Protein AF-A0A832D4L0-F1 (afdb_monomer_lite)

Sequence (97 aa):
MNVGTWVVQWSTAPRGGHQNSFTWVDPLPMYHGNVSTFGFLDGHAEHHRWVNSTLISYGKAVALGGGGVGSPPAGMPTSGPDYEYIYNGYRSLSWKP

Structure (mmCIF, N/CA/C/O backbone):
data_AF-A0A832D4L0-F1
#
_entry.id   AF-A0A832D4L0-F1
#
loop_
_atom_site.group_PDB
_atom_site.id
_atom_site.type_symbol
_atom_site.label_atom_id
_atom_site.label_alt_id
_atom_site.label_comp_id
_atom_site.label_asym_id
_atom_site.label_entity_id
_atom_site.label_seq_id
_atom_site.pdbx_PDB_ins_code
_atom_site.Cartn_x
_atom_site.Cartn_y
_atom_site.Cartn_z
_atom_site.occupancy
_atom_site.B_iso_or_equiv
_atom_site.auth_seq_id
_atom_site.auth_comp_id
_atom_site.auth_asym_id
_atom_site.auth_atom_id
_atom_site.pdbx_PDB_model_num
ATOM 1 N N . MET A 1 1 ? 15.151 -3.313 -2.150 1.00 39.81 1 MET A N 1
ATOM 2 C CA . MET A 1 1 ? 14.826 -4.225 -1.029 1.00 39.81 1 MET A CA 1
ATOM 3 C C . MET A 1 1 ? 14.022 -3.447 -0.001 1.00 39.81 1 MET A C 1
ATOM 5 O O . MET A 1 1 ? 14.347 -2.285 0.212 1.00 39.81 1 MET A O 1
ATOM 9 N N . ASN A 1 2 ? 12.984 -4.041 0.594 1.00 42.94 2 ASN A N 1
ATOM 10 C CA . ASN A 1 2 ? 12.327 -3.472 1.773 1.00 42.94 2 ASN A CA 1
ATOM 11 C C . ASN A 1 2 ? 13.297 -3.579 2.960 1.00 42.94 2 ASN A C 1
ATOM 13 O O . ASN A 1 2 ? 13.806 -4.657 3.250 1.00 42.94 2 ASN A O 1
ATOM 17 N N . VAL A 1 3 ? 13.595 -2.458 3.614 1.00 46.50 3 VAL A N 1
ATOM 18 C CA . VAL A 1 3 ? 14.551 -2.379 4.736 1.00 46.50 3 VAL A CA 1
ATOM 19 C C . VAL A 1 3 ? 13.776 -2.360 6.067 1.00 46.50 3 VAL A C 1
ATOM 21 O O . VAL A 1 3 ? 14.064 -1.577 6.965 1.00 46.50 3 VAL A O 1
ATOM 24 N N . GLY A 1 4 ? 12.724 -3.185 6.158 1.00 60.59 4 GLY A N 1
ATOM 25 C CA . GLY A 1 4 ? 11.749 -3.205 7.255 1.00 60.59 4 GLY A CA 1
ATOM 26 C C . GLY A 1 4 ? 10.424 -3.884 6.870 1.00 60.59 4 GLY A C 1
ATOM 27 O O . GLY A 1 4 ? 10.329 -4.529 5.820 1.00 60.59 4 GLY A O 1
ATOM 28 N N . THR A 1 5 ? 9.401 -3.741 7.718 1.00 69.44 5 THR A N 1
ATOM 29 C CA . THR A 1 5 ? 8.003 -4.11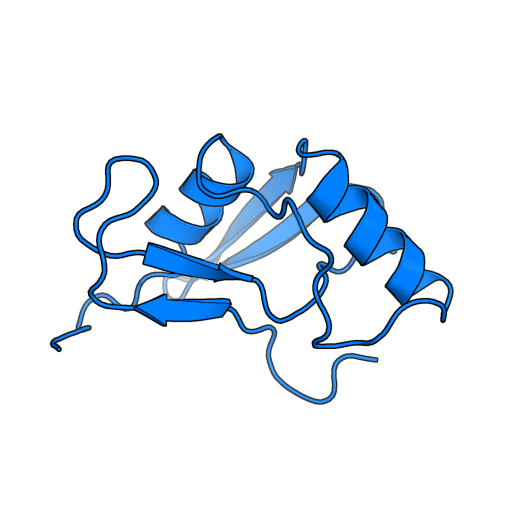2 7.407 1.00 69.44 5 THR A CA 1
ATOM 30 C C . THR A 1 5 ? 7.450 -3.208 6.299 1.00 69.44 5 THR A C 1
ATOM 32 O O . THR A 1 5 ? 7.864 -2.060 6.209 1.00 69.44 5 THR A O 1
ATOM 35 N N . TRP A 1 6 ? 6.523 -3.701 5.469 1.00 85.56 6 TRP A N 1
ATOM 36 C CA . TRP A 1 6 ? 5.785 -2.874 4.501 1.00 85.56 6 TRP A CA 1
ATOM 37 C C . TRP A 1 6 ? 4.855 -1.886 5.223 1.00 85.56 6 TRP A C 1
ATOM 39 O O . TRP A 1 6 ? 4.088 -2.297 6.098 1.00 85.56 6 TRP A O 1
ATOM 49 N N . VAL A 1 7 ? 4.922 -0.600 4.866 1.00 87.06 7 VAL A N 1
ATOM 50 C CA . VAL A 1 7 ? 4.228 0.490 5.568 1.00 87.06 7 VAL A CA 1
ATOM 51 C C . VAL A 1 7 ? 3.236 1.246 4.678 1.00 87.06 7 VAL A C 1
ATOM 53 O O . VAL A 1 7 ? 3.498 1.593 3.522 1.00 87.06 7 VAL A O 1
ATOM 56 N N . VAL A 1 8 ? 2.115 1.606 5.305 1.00 91.12 8 VAL A N 1
ATOM 57 C CA . VAL A 1 8 ? 1.258 2.739 4.939 1.00 91.12 8 VAL A CA 1
ATOM 58 C C . VAL A 1 8 ? 1.181 3.709 6.113 1.00 91.12 8 VAL A C 1
ATOM 60 O O . VAL A 1 8 ? 1.282 3.301 7.271 1.00 91.12 8 VAL A O 1
ATOM 63 N N . GLN A 1 9 ? 0.995 4.996 5.835 1.00 90.56 9 GLN A N 1
ATOM 64 C CA . GLN A 1 9 ? 0.922 6.022 6.873 1.00 90.56 9 GLN A CA 1
ATOM 65 C C . GLN A 1 9 ? -0.528 6.434 7.120 1.00 90.56 9 GLN A C 1
ATOM 67 O O . GLN A 1 9 ? -1.156 7.035 6.251 1.00 90.56 9 GLN A O 1
ATOM 72 N N . TRP A 1 10 ? -1.045 6.125 8.310 1.00 90.38 10 TRP A N 1
ATOM 73 C CA . TRP A 1 10 ? -2.413 6.447 8.724 1.00 90.38 10 TRP A CA 1
ATOM 74 C C . TRP A 1 10 ? -2.583 7.911 9.152 1.00 90.38 10 TRP A C 1
ATOM 76 O O . TRP A 1 10 ? -1.662 8.540 9.674 1.00 90.38 10 TRP A O 1
ATOM 86 N N . SER A 1 11 ? -3.788 8.440 8.951 1.00 88.38 11 SER A N 1
ATOM 87 C CA . SER A 1 11 ? -4.199 9.803 9.280 1.00 88.38 11 SER A CA 1
ATOM 88 C C . SER A 1 11 ? -5.656 9.843 9.754 1.00 88.38 11 SER A C 1
ATOM 90 O O . SER A 1 11 ? -6.500 9.090 9.269 1.00 88.38 11 SER A O 1
ATOM 92 N N . THR A 1 12 ? -5.959 10.781 10.655 1.00 88.88 12 THR A N 1
ATOM 93 C CA . THR A 1 12 ? -7.325 11.149 11.073 1.00 88.88 12 THR A CA 1
ATOM 94 C C . THR A 1 12 ? -8.090 11.940 10.014 1.00 88.88 12 THR A C 1
ATOM 96 O O . THR A 1 12 ? -9.276 12.205 10.187 1.00 88.88 12 THR A O 1
ATOM 99 N N . ALA A 1 13 ? -7.431 12.359 8.930 1.00 89.00 13 ALA A N 1
ATOM 100 C CA . ALA A 1 13 ? -8.081 13.111 7.871 1.00 89.00 13 ALA A CA 1
ATOM 101 C C . ALA A 1 13 ? -9.001 12.195 7.037 1.00 89.00 13 ALA A C 1
ATOM 103 O O . ALA A 1 13 ? -8.538 11.149 6.566 1.00 89.00 13 ALA A O 1
ATOM 104 N N . PRO A 1 14 ? -10.259 12.594 6.776 1.00 89.25 14 PRO A N 1
ATOM 105 C CA . PRO A 1 14 ? -11.161 11.828 5.924 1.00 89.25 14 PRO A CA 1
ATOM 106 C C . PRO A 1 14 ? -10.671 11.741 4.475 1.00 89.25 14 PRO A C 1
ATOM 108 O O . PRO A 1 14 ? -10.231 12.736 3.891 1.00 89.25 14 PRO A O 1
ATOM 111 N N . ARG A 1 15 ? -10.796 10.561 3.857 1.00 88.56 15 ARG A N 1
ATOM 112 C CA . ARG A 1 15 ? -10.512 10.351 2.425 1.00 88.56 15 ARG A CA 1
ATOM 113 C C . ARG A 1 15 ? -11.229 9.116 1.898 1.00 88.56 15 ARG A C 1
ATOM 115 O O . ARG A 1 15 ? -11.460 8.171 2.641 1.00 88.56 15 ARG A O 1
ATOM 122 N N . GLY A 1 16 ? -11.571 9.110 0.609 1.00 82.06 16 GLY A N 1
ATOM 123 C CA . GLY A 1 16 ? -12.115 7.912 -0.043 1.00 82.06 16 GLY A CA 1
ATOM 124 C C . GLY A 1 16 ? -13.472 7.445 0.494 1.00 82.06 16 GLY A C 1
ATOM 125 O O . GLY A 1 16 ? -13.812 6.288 0.312 1.00 82.06 16 GLY A O 1
ATOM 126 N N . GLY A 1 17 ? -14.236 8.319 1.158 1.00 87.94 17 GLY A N 1
ATOM 127 C CA . GLY A 1 17 ? -15.504 7.953 1.806 1.00 87.94 17 GLY A CA 1
ATOM 128 C C . GLY A 1 17 ? -15.364 7.471 3.254 1.00 87.94 17 GLY A C 1
ATOM 129 O O . GLY A 1 17 ? -16.369 7.148 3.880 1.00 87.94 17 GLY A O 1
ATOM 130 N N . HIS A 1 18 ? -14.150 7.479 3.808 1.00 89.44 18 HIS A N 1
ATOM 131 C CA . HIS A 1 18 ? -13.857 7.048 5.173 1.00 89.44 18 HIS A CA 1
ATOM 132 C C . HIS A 1 18 ? -13.517 8.217 6.094 1.00 89.44 18 HIS A C 1
ATOM 134 O O . HIS A 1 18 ? -12.990 9.237 5.649 1.00 89.44 18 HIS A O 1
ATOM 140 N N . GLN A 1 19 ? -13.802 8.059 7.391 1.00 88.69 19 GLN A N 1
ATOM 141 C CA . GLN A 1 19 ? -13.512 9.071 8.418 1.00 88.69 19 GLN A CA 1
ATOM 142 C C . GLN A 1 19 ? -12.011 9.226 8.691 1.00 88.69 19 GLN A C 1
ATOM 144 O O . GLN A 1 19 ? -11.567 10.321 9.010 1.00 88.69 19 GLN A O 1
ATOM 149 N N . ASN A 1 20 ? -11.247 8.148 8.509 1.00 89.19 20 ASN A N 1
ATOM 150 C CA . ASN A 1 20 ? -9.789 8.140 8.549 1.00 89.19 20 ASN A CA 1
ATOM 151 C C . ASN A 1 20 ? -9.252 7.751 7.174 1.00 89.19 20 ASN A C 1
ATOM 153 O O . ASN A 1 20 ? -9.988 7.252 6.321 1.00 89.19 20 ASN A O 1
ATOM 157 N N . SER A 1 21 ? -7.957 7.929 6.961 1.00 91.38 21 SER A N 1
ATOM 158 C CA . SER A 1 21 ? -7.320 7.553 5.705 1.00 91.38 21 SER A CA 1
ATOM 159 C C . SER A 1 21 ? -5.880 7.119 5.901 1.00 91.38 21 SER A C 1
ATOM 161 O O . SER A 1 21 ? -5.333 7.190 7.001 1.00 91.38 21 SER A O 1
ATOM 163 N N . PHE A 1 22 ? -5.255 6.671 4.818 1.00 92.56 22 PHE A N 1
ATOM 164 C CA . PHE A 1 22 ? -3.821 6.456 4.783 1.00 92.56 22 PHE A CA 1
ATOM 165 C C . PHE A 1 22 ? -3.220 6.971 3.476 1.00 92.56 22 PHE A C 1
ATOM 167 O O . PHE A 1 22 ? -3.904 7.148 2.461 1.00 92.56 22 PHE A O 1
ATOM 174 N N . THR A 1 23 ? -1.911 7.192 3.498 1.00 92.69 23 THR A N 1
ATOM 175 C CA . THR A 1 23 ? -1.099 7.373 2.299 1.00 92.69 23 THR A CA 1
ATOM 176 C C . THR A 1 23 ? -0.183 6.178 2.112 1.00 92.69 23 THR A C 1
ATOM 178 O O . THR A 1 23 ? 0.391 5.651 3.067 1.00 92.69 23 THR A O 1
ATOM 181 N N . TRP A 1 24 ? -0.036 5.757 0.861 1.00 93.12 24 TRP A N 1
ATOM 182 C CA . TRP A 1 24 ? 0.940 4.749 0.473 1.00 93.12 24 TRP A CA 1
ATOM 183 C C . TRP A 1 24 ? 2.345 5.272 0.752 1.00 93.12 24 TRP A C 1
ATOM 185 O O . TRP A 1 24 ? 2.607 6.444 0.496 1.00 93.12 24 TRP A O 1
ATOM 195 N N . VAL A 1 25 ? 3.220 4.417 1.274 1.00 92.19 25 VAL A N 1
ATOM 196 C CA . VAL A 1 25 ? 4.635 4.739 1.502 1.00 92.19 25 VAL A CA 1
ATOM 197 C C . VAL A 1 25 ? 5.471 3.751 0.712 1.00 92.19 25 VAL A C 1
ATOM 199 O O . VAL A 1 25 ? 6.185 4.138 -0.213 1.00 92.19 25 VAL A O 1
ATOM 202 N N . ASP A 1 26 ? 5.302 2.466 1.014 1.00 91.38 26 ASP A N 1
ATOM 203 C CA . ASP A 1 26 ? 6.098 1.426 0.391 1.00 91.38 26 ASP A CA 1
ATOM 204 C C . ASP A 1 26 ? 5.474 0.871 -0.895 1.00 91.38 26 ASP A C 1
ATOM 206 O O . ASP A 1 26 ? 4.252 0.706 -1.002 1.00 91.38 26 ASP A O 1
ATOM 210 N N . PRO A 1 27 ? 6.316 0.518 -1.880 1.00 91.69 27 PRO A N 1
ATOM 211 C C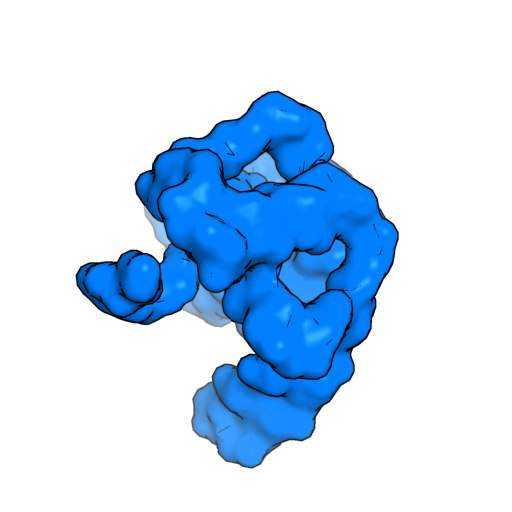A . PRO A 1 27 ? 5.880 -0.208 -3.057 1.00 91.69 27 PRO A CA 1
ATOM 212 C C . PRO A 1 27 ? 5.425 -1.614 -2.668 1.00 91.69 27 PRO A C 1
ATOM 214 O O . PRO A 1 27 ? 5.986 -2.254 -1.776 1.00 91.69 27 PRO A O 1
ATOM 217 N N . LEU A 1 28 ? 4.434 -2.125 -3.389 1.00 90.88 28 LEU A N 1
ATOM 218 C CA . LEU A 1 28 ? 4.028 -3.514 -3.245 1.00 90.88 28 LEU A CA 1
ATOM 219 C C . LEU A 1 28 ? 5.044 -4.465 -3.890 1.00 90.88 28 LEU A C 1
ATOM 221 O O . LEU A 1 28 ? 5.609 -4.141 -4.942 1.00 90.88 28 LEU A O 1
ATOM 225 N N . PRO A 1 29 ? 5.237 -5.666 -3.324 1.00 86.44 29 PRO A N 1
ATOM 226 C CA . PRO A 1 29 ? 6.076 -6.685 -3.935 1.00 86.44 29 PRO A CA 1
ATOM 227 C C . PRO A 1 29 ? 5.408 -7.225 -5.211 1.00 86.44 29 PRO A C 1
ATOM 229 O O . PRO A 1 29 ? 4.417 -7.944 -5.145 1.00 86.44 29 PRO A O 1
ATOM 232 N N . MET A 1 30 ? 5.967 -6.888 -6.378 1.00 89.62 30 MET A N 1
ATOM 233 C CA . MET A 1 30 ? 5.421 -7.242 -7.705 1.00 89.62 30 MET A CA 1
ATOM 234 C C . MET A 1 30 ? 6.234 -8.326 -8.445 1.00 89.62 30 MET A C 1
ATOM 236 O O . MET A 1 30 ? 6.070 -8.518 -9.649 1.00 89.62 30 MET A O 1
ATOM 240 N N . TYR A 1 31 ? 7.122 -9.043 -7.745 1.00 80.75 31 TYR A N 1
ATOM 241 C CA . TYR A 1 31 ? 8.031 -10.039 -8.342 1.00 80.75 31 TYR A CA 1
ATOM 242 C C . TYR A 1 31 ? 7.326 -11.310 -8.848 1.00 80.75 31 TYR A C 1
ATOM 244 O O . TYR A 1 31 ? 7.835 -11.975 -9.745 1.00 80.75 31 TYR A O 1
ATOM 252 N N . HIS A 1 32 ? 6.149 -11.637 -8.308 1.00 82.94 32 HIS A N 1
ATOM 253 C CA . HIS A 1 32 ? 5.381 -12.841 -8.658 1.00 82.94 32 HIS A CA 1
ATOM 254 C C . HIS A 1 32 ? 4.011 -12.500 -9.270 1.00 82.94 32 HIS A C 1
ATOM 256 O O . HIS A 1 32 ? 3.026 -13.206 -9.074 1.00 82.94 32 HIS A O 1
ATOM 262 N N . GLY A 1 33 ? 3.957 -11.402 -10.030 1.00 86.56 33 GLY A N 1
ATOM 263 C CA . GLY A 1 33 ? 2.742 -10.893 -10.667 1.00 86.56 33 GLY A CA 1
ATOM 264 C C . GLY A 1 33 ? 2.050 -9.801 -9.852 1.00 86.56 33 GLY A C 1
ATOM 265 O O . GLY A 1 33 ? 2.554 -9.344 -8.830 1.00 86.56 33 GLY A O 1
ATOM 266 N N . ASN A 1 34 ? 0.877 -9.368 -10.320 1.00 93.19 34 ASN A N 1
ATOM 267 C CA . ASN A 1 34 ? 0.078 -8.334 -9.656 1.00 93.19 34 ASN A CA 1
ATOM 268 C C . ASN A 1 34 ? -0.728 -8.918 -8.476 1.00 93.19 34 ASN A C 1
ATOM 270 O O . ASN A 1 34 ? -1.916 -8.635 -8.346 1.00 93.19 34 ASN A O 1
ATOM 274 N N . VAL A 1 35 ? -0.125 -9.784 -7.662 1.00 93.44 35 VAL A N 1
ATOM 275 C CA . VAL A 1 35 ? -0.783 -10.464 -6.538 1.00 93.44 35 VAL A CA 1
ATOM 276 C C . VAL A 1 35 ? 0.134 -10.421 -5.325 1.00 93.44 35 VAL A C 1
ATOM 278 O O . VAL A 1 35 ? 1.345 -10.593 -5.451 1.00 93.44 35 VAL A O 1
ATOM 281 N N . SER A 1 36 ? -0.442 -10.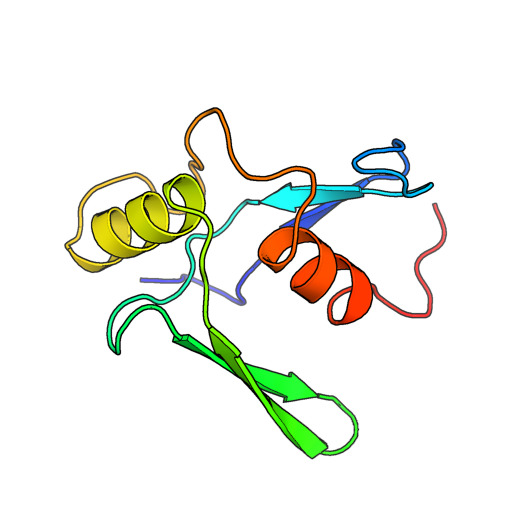213 -4.147 1.00 91.25 36 SER A N 1
ATOM 282 C CA . SER A 1 36 ? 0.258 -10.371 -2.872 1.00 91.25 36 SER A CA 1
ATOM 283 C C . SER A 1 36 ? -0.511 -11.314 -1.956 1.00 91.25 36 SER A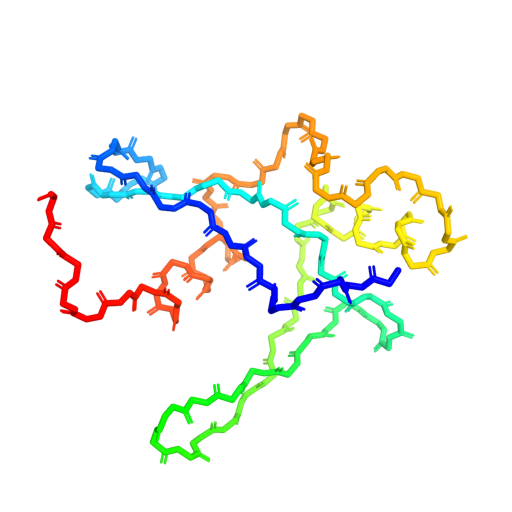 C 1
ATOM 285 O O . SER A 1 36 ? -1.732 -11.426 -2.055 1.00 91.25 36 SER A O 1
ATOM 287 N N . THR A 1 37 ? 0.220 -11.999 -1.081 1.00 90.62 37 THR A N 1
ATOM 288 C CA . THR A 1 37 ? -0.353 -12.842 -0.030 1.00 90.62 37 THR A CA 1
ATOM 289 C C . THR A 1 37 ? -0.276 -12.093 1.289 1.00 90.62 37 THR A C 1
ATOM 291 O O . THR A 1 37 ? 0.792 -11.596 1.650 1.00 90.62 37 THR A O 1
ATOM 294 N N . PHE A 1 38 ? -1.391 -12.039 2.002 1.00 87.88 38 PHE A N 1
ATOM 295 C CA . PHE A 1 38 ? -1.533 -11.366 3.284 1.00 87.88 38 PHE A CA 1
ATOM 296 C C . PHE A 1 38 ? -1.838 -12.388 4.367 1.00 87.88 38 PHE A C 1
ATOM 298 O O . PHE A 1 38 ? -2.677 -13.258 4.163 1.00 87.88 38 PHE A O 1
ATOM 305 N N . GLY A 1 39 ? -1.125 -12.300 5.489 1.00 86.88 39 GLY A N 1
ATOM 306 C CA . GLY A 1 39 ? -1.344 -13.132 6.669 1.00 86.88 39 GLY A CA 1
ATOM 307 C C . GLY A 1 39 ? -1.908 -12.298 7.813 1.00 86.88 39 GLY A C 1
ATOM 308 O O . GLY A 1 39 ? -1.449 -11.179 8.046 1.00 86.88 39 GLY A O 1
ATOM 309 N N . PHE A 1 40 ? -2.881 -12.853 8.527 1.00 80.75 40 PHE A N 1
ATOM 310 C CA . PHE A 1 40 ? -3.600 -12.190 9.609 1.00 80.75 40 PHE A CA 1
ATOM 311 C C . PHE A 1 40 ? -3.260 -12.798 10.968 1.00 80.75 40 PHE A C 1
ATOM 313 O O . PHE A 1 40 ? -2.764 -13.921 11.075 1.00 80.75 40 PHE A O 1
ATOM 320 N N . LEU A 1 41 ? -3.529 -12.038 12.032 1.00 80.56 41 LEU A N 1
ATOM 321 C CA . LEU A 1 41 ? -3.207 -12.442 13.404 1.00 80.56 41 LEU A CA 1
ATOM 322 C C . LEU A 1 41 ? -3.985 -13.689 13.861 1.00 80.56 41 LEU A C 1
ATOM 324 O O . LEU A 1 41 ? -3.521 -14.411 14.737 1.00 80.56 41 LEU A O 1
ATOM 328 N N . ASP A 1 42 ? -5.147 -13.952 13.267 1.00 83.12 42 ASP A N 1
ATOM 329 C CA . ASP A 1 42 ? -5.964 -15.144 13.524 1.00 83.12 42 ASP A CA 1
ATOM 330 C C . ASP A 1 42 ? -5.462 -16.403 12.787 1.00 83.12 42 ASP A C 1
ATOM 332 O O . ASP A 1 42 ? -6.064 -17.470 12.903 1.00 83.12 42 ASP A O 1
ATOM 336 N N . GLY A 1 43 ? -4.349 -16.299 12.051 1.00 85.62 43 GLY A N 1
ATOM 337 C CA . GLY A 1 43 ? -3.756 -17.391 11.283 1.00 85.62 43 GLY A CA 1
ATOM 338 C C . GLY A 1 43 ? -4.345 -17.567 9.882 1.00 85.62 43 GLY A C 1
ATOM 339 O O . GLY A 1 43 ? -3.902 -18.456 9.152 1.00 85.62 43 GLY A O 1
ATOM 340 N N . HIS A 1 44 ? -5.307 -16.734 9.478 1.00 89.81 44 HIS A N 1
ATOM 341 C CA . HIS A 1 44 ? -5.798 -16.711 8.107 1.00 89.81 44 HIS A CA 1
ATOM 342 C C . HIS A 1 44 ? -4.731 -16.160 7.152 1.00 89.81 44 HIS A C 1
ATOM 344 O O . HIS A 1 44 ? -3.917 -15.306 7.512 1.00 89.81 44 HIS A O 1
ATOM 350 N N . ALA A 1 45 ? -4.752 -16.638 5.910 1.00 91.12 45 ALA A N 1
ATOM 351 C CA . ALA A 1 45 ? -4.015 -16.036 4.818 1.00 91.12 45 ALA A CA 1
ATOM 352 C C . ALA A 1 45 ? -4.909 -15.931 3.585 1.00 91.12 45 ALA A C 1
ATOM 354 O O . ALA A 1 45 ? -5.656 -16.861 3.271 1.00 91.12 45 ALA A O 1
ATOM 355 N N . GLU A 1 46 ? -4.787 -14.823 2.867 1.00 91.25 46 GLU A N 1
ATOM 356 C CA . GLU A 1 46 ? -5.504 -14.602 1.617 1.00 91.25 46 GLU A CA 1
ATOM 357 C C . GLU A 1 46 ? -4.597 -14.034 0.532 1.00 91.25 46 GLU A C 1
ATOM 359 O O . GLU A 1 46 ? -3.511 -13.509 0.793 1.00 91.25 46 GLU A O 1
ATOM 364 N N . HIS A 1 47 ? -5.065 -14.140 -0.707 1.00 92.44 47 HIS A N 1
ATOM 365 C CA . HIS A 1 47 ? -4.424 -13.519 -1.853 1.00 92.44 47 HIS A CA 1
ATOM 366 C C . HIS A 1 47 ? -5.247 -12.324 -2.309 1.00 92.44 47 HIS A C 1
ATOM 368 O O . HIS A 1 47 ? -6.444 -12.455 -2.559 1.00 92.44 47 HIS A O 1
ATOM 374 N N . HIS A 1 48 ? -4.581 -11.192 -2.521 1.00 93.50 48 HIS A N 1
ATOM 375 C CA . HIS A 1 48 ? -5.192 -10.026 -3.145 1.00 93.50 48 HIS A CA 1
ATOM 376 C C . HIS A 1 48 ? -4.550 -9.739 -4.494 1.00 93.50 48 HIS A C 1
ATOM 378 O O . HIS A 1 48 ? -3.326 -9.617 -4.605 1.00 93.50 48 HIS A O 1
ATOM 384 N N . ARG A 1 49 ? -5.387 -9.629 -5.529 1.00 95.62 49 ARG A N 1
ATOM 385 C CA . ARG A 1 49 ? -4.963 -9.221 -6.867 1.00 95.62 49 ARG A CA 1
ATOM 386 C C . ARG A 1 49 ? -5.098 -7.711 -7.001 1.00 95.62 49 ARG A C 1
ATOM 388 O O . ARG A 1 49 ? -6.206 -7.187 -7.022 1.00 95.62 49 ARG A O 1
ATOM 395 N N . TRP A 1 50 ? -3.970 -7.054 -7.219 1.00 95.88 50 TRP A N 1
ATOM 396 C CA . TRP A 1 50 ? -3.893 -5.625 -7.490 1.00 95.88 50 TRP A CA 1
ATOM 397 C C . TRP A 1 50 ? -4.416 -5.301 -8.885 1.00 95.88 50 TRP A C 1
ATOM 399 O O . TRP A 1 50 ? -4.124 -6.010 -9.859 1.00 95.88 50 TRP A O 1
ATOM 409 N N . VAL A 1 51 ? -5.159 -4.203 -8.993 1.00 97.06 51 VAL A N 1
ATOM 410 C CA . VAL A 1 51 ? -5.798 -3.769 -10.247 1.00 97.06 51 VAL A CA 1
ATOM 411 C C . VAL A 1 51 ? -5.538 -2.303 -10.585 1.00 97.06 51 VAL A C 1
ATOM 413 O O . VAL A 1 51 ? -5.653 -1.915 -11.746 1.00 97.06 51 VAL A O 1
ATOM 416 N N . ASN A 1 52 ? -5.141 -1.485 -9.613 1.00 96.88 52 ASN A N 1
ATOM 417 C CA . ASN A 1 52 ? -4.805 -0.089 -9.822 1.00 96.88 52 ASN A CA 1
ATOM 418 C C . ASN A 1 52 ? -3.473 0.039 -10.576 1.00 96.88 52 ASN A C 1
ATOM 420 O O . ASN A 1 52 ? -2.418 -0.401 -10.114 1.00 96.88 52 ASN A O 1
ATOM 424 N N . SER A 1 53 ? -3.518 0.675 -11.745 1.00 96.06 53 SER A N 1
ATOM 425 C CA . SER A 1 53 ? -2.370 0.791 -12.647 1.00 96.06 53 SER A CA 1
ATOM 426 C C . SER A 1 53 ? -1.198 1.569 -12.047 1.00 96.06 53 SER A C 1
ATOM 428 O O . SER A 1 53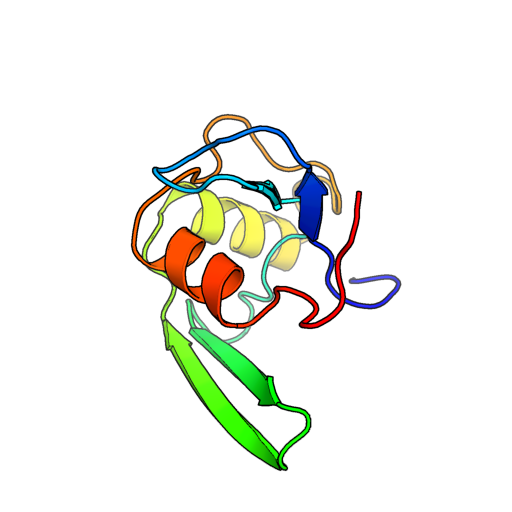 ? -0.054 1.152 -12.236 1.00 96.06 53 SER A O 1
ATOM 430 N N . THR A 1 54 ? -1.448 2.656 -11.311 1.00 95.56 54 THR A N 1
ATOM 431 C CA . THR A 1 54 ? -0.397 3.454 -10.656 1.00 95.56 54 THR A CA 1
ATOM 432 C C . THR A 1 54 ? 0.343 2.628 -9.610 1.00 95.56 54 THR A C 1
ATOM 434 O O . THR A 1 54 ? 1.571 2.559 -9.623 1.00 95.56 54 THR A O 1
ATOM 437 N N . LEU A 1 55 ? -0.408 1.940 -8.750 1.00 94.75 55 LEU A N 1
ATOM 438 C CA . LEU A 1 55 ? 0.117 1.082 -7.693 1.00 94.75 55 LEU A CA 1
ATOM 439 C C . LEU A 1 55 ? 0.963 -0.072 -8.264 1.00 94.75 55 LEU A C 1
ATOM 441 O O . LEU A 1 55 ? 2.088 -0.309 -7.820 1.00 94.75 55 LEU A O 1
ATOM 445 N N . ILE A 1 56 ? 0.452 -0.742 -9.303 1.00 95.50 56 ILE A N 1
ATOM 446 C CA . ILE A 1 56 ? 1.170 -1.807 -10.018 1.00 95.50 56 ILE A CA 1
ATOM 447 C C . ILE A 1 56 ? 2.452 -1.270 -10.660 1.00 95.50 56 ILE A C 1
ATOM 449 O O . ILE A 1 56 ? 3.503 -1.904 -10.563 1.00 95.50 56 ILE A O 1
ATOM 453 N N . SER A 1 57 ? 2.377 -0.118 -11.327 1.00 94.00 57 SER A N 1
ATOM 454 C CA . SER A 1 57 ? 3.527 0.464 -12.027 1.00 94.00 57 SER A CA 1
ATOM 455 C C . SER A 1 57 ? 4.624 0.859 -11.046 1.00 94.00 57 SER A C 1
ATOM 457 O O . SER A 1 57 ? 5.795 0.591 -11.308 1.00 94.00 57 SER A O 1
ATOM 459 N N . TYR A 1 58 ? 4.249 1.415 -9.889 1.00 93.50 58 TYR A N 1
ATOM 460 C CA . TYR A 1 58 ? 5.194 1.746 -8.828 1.00 93.50 58 TYR A CA 1
ATOM 461 C C . TYR A 1 58 ? 5.905 0.499 -8.289 1.00 93.50 58 TYR A C 1
ATOM 463 O O . TYR A 1 58 ? 7.135 0.448 -8.273 1.00 93.50 58 TYR A O 1
ATOM 471 N N . GLY A 1 59 ? 5.145 -0.542 -7.930 1.00 92.62 59 GLY A N 1
ATOM 472 C CA . GLY A 1 59 ? 5.721 -1.792 -7.429 1.00 92.62 59 GLY A CA 1
ATOM 473 C C . GLY A 1 59 ? 6.637 -2.481 -8.445 1.00 92.62 59 GLY A C 1
ATOM 474 O O . GLY A 1 59 ? 7.715 -2.952 -8.087 1.00 92.62 59 GLY A O 1
ATOM 475 N N . LYS A 1 60 ? 6.261 -2.492 -9.731 1.00 93.00 60 LYS A N 1
ATOM 476 C CA . LYS A 1 60 ? 7.091 -3.058 -10.807 1.00 93.00 60 LYS A CA 1
ATOM 477 C C . LYS A 1 60 ? 8.372 -2.269 -11.043 1.00 93.00 60 LYS A C 1
ATOM 479 O O . LYS A 1 60 ? 9.418 -2.885 -11.219 1.00 93.00 60 LYS A O 1
ATOM 484 N N . ALA A 1 61 ? 8.304 -0.937 -11.038 1.00 91.81 61 ALA A N 1
ATOM 485 C CA . ALA A 1 61 ? 9.491 -0.103 -11.191 1.00 91.81 61 ALA A CA 1
ATOM 486 C C . ALA A 1 61 ? 10.518 -0.433 -10.100 1.00 91.81 61 ALA A C 1
ATOM 488 O O . ALA A 1 61 ? 11.658 -0.772 -10.422 1.00 91.81 61 ALA A O 1
ATOM 489 N N . VAL A 1 62 ? 10.075 -0.458 -8.836 1.00 90.75 62 VAL A N 1
ATOM 490 C CA . VAL A 1 62 ? 10.937 -0.783 -7.689 1.00 90.75 62 VAL A CA 1
ATOM 491 C C . VAL A 1 62 ? 11.460 -2.212 -7.747 1.00 90.75 62 VAL A C 1
ATOM 493 O O . VAL A 1 62 ? 12.631 -2.444 -7.444 1.00 90.75 62 VAL A O 1
ATOM 496 N N . ALA A 1 63 ? 10.640 -3.168 -8.182 1.00 88.38 63 ALA A N 1
ATOM 497 C CA . ALA A 1 63 ? 11.071 -4.551 -8.354 1.00 88.38 63 ALA A CA 1
ATOM 498 C C . ALA A 1 63 ? 12.196 -4.709 -9.394 1.00 88.38 63 ALA A C 1
ATOM 500 O O . ALA A 1 63 ? 13.063 -5.566 -9.244 1.00 88.38 63 ALA A O 1
ATOM 501 N N . LEU A 1 64 ? 12.223 -3.855 -10.420 1.00 88.44 64 LEU A N 1
ATOM 502 C CA . LEU A 1 64 ? 13.277 -3.822 -11.438 1.00 88.44 64 LEU A CA 1
ATOM 503 C C . LEU A 1 64 ? 14.508 -3.000 -11.014 1.00 88.44 64 LEU A C 1
ATOM 505 O O . LEU A 1 64 ? 15.412 -2.790 -11.820 1.00 88.44 64 LEU A O 1
ATOM 509 N N . GLY A 1 65 ? 14.554 -2.526 -9.765 1.00 84.31 65 GLY A N 1
ATOM 510 C CA . GL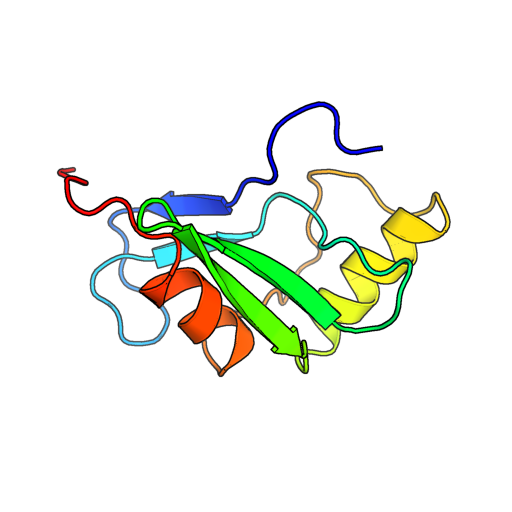Y A 1 65 ? 15.638 -1.692 -9.243 1.00 84.31 65 GLY A CA 1
ATOM 511 C C . GLY A 1 65 ? 15.547 -0.213 -9.634 1.00 84.31 65 GLY A C 1
ATOM 512 O O . GLY A 1 65 ? 16.491 0.532 -9.382 1.00 84.31 65 GLY A O 1
ATOM 513 N N . GLY A 1 66 ? 14.437 0.224 -10.238 1.00 79.69 66 GLY A N 1
ATOM 514 C CA . GLY A 1 66 ? 14.163 1.626 -10.568 1.00 79.69 66 GLY A CA 1
ATOM 515 C C . GLY A 1 66 ? 13.138 2.264 -9.623 1.00 79.69 66 GLY A C 1
ATOM 516 O O . GLY A 1 66 ? 12.377 1.576 -8.968 1.00 79.69 66 GLY A O 1
ATOM 517 N N . GLY A 1 67 ? 13.056 3.594 -9.560 1.00 70.31 67 GLY A N 1
ATOM 518 C CA . GLY A 1 67 ? 12.104 4.277 -8.669 1.00 70.31 67 GLY A CA 1
ATOM 519 C C . GLY A 1 67 ? 12.500 4.214 -7.184 1.00 70.31 67 GLY A C 1
ATOM 520 O O . GLY A 1 67 ? 13.053 3.234 -6.691 1.00 70.31 67 GLY A O 1
ATOM 521 N N . GLY A 1 68 ? 12.262 5.302 -6.452 1.00 78.25 68 GLY A N 1
ATOM 522 C CA . GLY A 1 68 ? 12.630 5.382 -5.037 1.00 78.25 68 GLY A CA 1
ATOM 523 C C . GLY A 1 68 ? 11.719 4.519 -4.161 1.00 78.25 68 GLY A C 1
ATOM 524 O O . GLY A 1 68 ? 10.498 4.698 -4.160 1.00 78.25 68 GLY A O 1
ATOM 525 N N . VAL A 1 69 ? 12.301 3.611 -3.372 1.00 82.06 69 VAL A N 1
ATOM 526 C CA . VAL A 1 69 ? 11.599 2.991 -2.231 1.00 82.06 69 VAL A CA 1
ATOM 527 C C . VAL A 1 69 ? 11.176 4.109 -1.270 1.00 82.06 69 VAL A C 1
ATOM 529 O O . VAL A 1 69 ? 11.966 5.014 -1.007 1.00 82.06 69 VAL A O 1
ATOM 532 N N . GLY A 1 70 ? 9.930 4.088 -0.791 1.00 85.25 70 GLY A N 1
ATOM 533 C CA . GLY A 1 70 ? 9.393 5.142 0.081 1.00 85.25 70 GLY A CA 1
ATOM 534 C C . GLY A 1 70 ? 9.086 6.466 -0.633 1.00 85.25 70 GLY A C 1
ATOM 535 O O . GLY A 1 70 ? 8.787 7.462 0.017 1.00 85.25 70 GLY A O 1
ATOM 536 N N . SER A 1 71 ? 9.185 6.504 -1.965 1.00 88.31 71 SER A N 1
ATOM 537 C CA . SER A 1 71 ? 8.875 7.669 -2.806 1.00 88.31 71 SER A CA 1
ATOM 538 C C . SER A 1 71 ? 7.725 7.340 -3.767 1.00 88.31 71 SER A C 1
ATOM 540 O O . SER A 1 71 ? 7.961 7.141 -4.963 1.00 88.31 71 SER A O 1
ATOM 542 N N . PRO A 1 72 ? 6.484 7.223 -3.264 1.00 91.31 72 PRO A N 1
ATOM 543 C CA . PRO A 1 72 ? 5.326 6.920 -4.094 1.00 91.31 72 PRO A CA 1
ATOM 544 C C . PRO A 1 72 ? 5.080 8.043 -5.120 1.00 91.31 72 PRO A C 1
ATOM 546 O O . PRO A 1 72 ? 5.204 9.225 -4.785 1.00 91.31 72 PRO A O 1
ATOM 549 N N . PRO A 1 73 ? 4.711 7.714 -6.370 1.00 92.31 73 PRO A N 1
ATOM 550 C CA . PRO A 1 73 ? 4.395 8.718 -7.380 1.00 92.31 73 PRO A CA 1
ATOM 551 C C . PRO A 1 73 ? 3.102 9.481 -7.050 1.00 92.31 73 PRO A C 1
ATOM 553 O O . PRO A 1 73 ? 2.287 9.060 -6.230 1.00 92.31 73 PRO A O 1
ATOM 556 N N . ALA A 1 74 ? 2.864 10.598 -7.738 1.00 91.75 74 ALA A N 1
ATOM 557 C CA . ALA A 1 74 ? 1.558 11.251 -7.698 1.00 91.75 74 ALA A CA 1
ATOM 558 C C . ALA A 1 74 ? 0.460 10.329 -8.265 1.00 91.75 74 ALA A C 1
ATOM 560 O O . ALA A 1 74 ? 0.710 9.498 -9.137 1.00 91.75 74 ALA A O 1
ATOM 561 N N . GLY A 1 75 ? -0.776 10.495 -7.786 1.00 91.12 75 GLY A N 1
ATOM 562 C CA . GLY A 1 75 ? -1.921 9.719 -8.278 1.00 91.12 75 GLY A CA 1
ATOM 563 C C . GLY A 1 75 ? -2.042 8.308 -7.695 1.00 91.12 75 GLY A C 1
ATOM 564 O O . GLY A 1 75 ? -2.739 7.473 -8.274 1.00 91.12 75 GLY A O 1
ATOM 565 N N . MET A 1 76 ? -1.387 8.027 -6.563 1.00 94.69 76 MET A N 1
ATOM 566 C CA . MET A 1 76 ? -1.669 6.812 -5.793 1.00 94.69 76 MET A CA 1
ATOM 567 C C . MET A 1 76 ? -3.157 6.733 -5.427 1.00 94.69 76 MET A C 1
ATOM 569 O O . MET A 1 76 ? -3.765 7.770 -5.141 1.00 94.69 76 MET A O 1
ATOM 573 N N . PRO A 1 77 ? -3.750 5.527 -5.413 1.00 95.00 77 PRO A N 1
ATOM 574 C CA . PRO A 1 77 ? -5.180 5.380 -5.196 1.00 95.00 77 PRO A CA 1
ATOM 575 C C . PRO A 1 77 ? -5.588 5.887 -3.816 1.00 95.00 77 PRO A C 1
ATOM 577 O O . PRO A 1 77 ? -4.950 5.594 -2.808 1.00 95.00 77 PRO A O 1
ATOM 580 N N . THR A 1 78 ? -6.686 6.633 -3.777 1.00 94.62 78 THR A N 1
ATOM 581 C CA . THR A 1 78 ? -7.295 7.157 -2.544 1.00 94.62 78 THR A CA 1
ATOM 582 C C . THR A 1 78 ? -8.690 6.584 -2.309 1.00 94.62 78 THR A C 1
ATOM 584 O O . THR A 1 78 ? -9.426 7.080 -1.462 1.00 94.62 78 THR A O 1
ATOM 587 N N . SER A 1 79 ? -9.080 5.635 -3.156 1.00 94.00 79 SER A N 1
ATOM 588 C CA . SER A 1 79 ? -10.356 4.932 -3.203 1.00 94.00 79 SER A CA 1
ATOM 589 C C . SER A 1 79 ? -10.232 3.754 -4.180 1.00 94.00 79 SER A C 1
ATOM 591 O O . SER A 1 79 ? -9.211 3.597 -4.863 1.00 94.00 79 SER A O 1
ATOM 593 N N . GLY A 1 80 ? -11.280 2.935 -4.264 1.00 95.06 80 GLY A N 1
ATOM 594 C CA . GLY A 1 80 ? -11.331 1.772 -5.149 1.00 95.06 80 GLY A CA 1
ATOM 595 C C . GLY A 1 80 ? -10.796 0.496 -4.491 1.00 95.06 80 GLY A C 1
ATOM 596 O O . GLY A 1 80 ? -10.309 0.542 -3.364 1.00 95.06 80 GLY A O 1
ATOM 597 N N . PRO A 1 81 ? -10.878 -0.653 -5.181 1.00 95.69 81 PRO A N 1
ATOM 598 C CA . PRO A 1 81 ? -10.735 -1.974 -4.561 1.00 95.69 81 PRO A CA 1
ATOM 599 C C . PRO A 1 81 ? -9.402 -2.176 -3.832 1.00 95.69 81 PRO A C 1
ATOM 601 O O . PRO A 1 81 ? -9.394 -2.697 -2.725 1.00 95.69 81 PRO A O 1
ATOM 604 N N . ASP A 1 82 ? -8.288 -1.707 -4.398 1.00 95.88 82 ASP A N 1
ATOM 605 C CA . ASP A 1 82 ? -6.969 -1.848 -3.766 1.00 95.88 82 ASP A CA 1
ATOM 606 C C . ASP A 1 82 ? -6.798 -0.960 -2.527 1.00 95.88 82 ASP A C 1
ATOM 608 O O . ASP A 1 82 ? -6.131 -1.349 -1.569 1.00 95.88 82 ASP A O 1
ATOM 612 N N . TYR A 1 83 ? -7.403 0.231 -2.534 1.00 95.25 83 TYR A N 1
ATOM 613 C CA . TYR A 1 83 ? -7.405 1.113 -1.369 1.00 95.25 83 TYR A CA 1
ATOM 614 C C . TYR A 1 83 ? -8.296 0.541 -0.264 1.00 95.25 83 TYR A C 1
ATOM 616 O O . TYR A 1 83 ? -7.869 0.468 0.884 1.00 95.25 83 TYR A O 1
ATOM 624 N N . GLU A 1 84 ? -9.500 0.087 -0.620 1.00 94.00 84 GLU A N 1
ATOM 625 C CA . GLU A 1 84 ? -10.449 -0.527 0.313 1.00 94.00 84 GLU A CA 1
ATOM 626 C C . GLU A 1 84 ? -9.895 -1.801 0.948 1.00 94.00 84 GLU A C 1
ATOM 628 O O . GLU A 1 84 ? -10.100 -2.037 2.138 1.00 94.00 84 GLU A O 1
ATOM 633 N N . TYR A 1 85 ? -9.165 -2.608 0.180 1.00 93.44 85 TYR A N 1
ATOM 634 C CA . TYR A 1 85 ? -8.534 -3.821 0.682 1.00 93.44 85 TYR A CA 1
ATOM 635 C C . TYR A 1 85 ? -7.568 -3.516 1.839 1.00 93.44 85 TYR A C 1
ATOM 637 O O . TYR A 1 85 ? -7.710 -4.052 2.940 1.00 93.44 85 TYR A O 1
ATOM 645 N N . ILE A 1 86 ? -6.647 -2.569 1.634 1.00 92.62 86 ILE A N 1
ATOM 646 C CA . ILE A 1 86 ? -5.718 -2.133 2.684 1.00 92.62 86 ILE A CA 1
ATOM 647 C C . ILE A 1 86 ? -6.454 -1.416 3.819 1.00 92.62 86 ILE A C 1
ATOM 649 O O . ILE A 1 86 ? -6.170 -1.673 4.987 1.00 92.62 86 ILE A O 1
ATOM 653 N N . TYR A 1 87 ? -7.425 -0.557 3.507 1.00 91.12 87 TYR A N 1
ATOM 654 C CA . TYR A 1 87 ? -8.177 0.171 4.526 1.00 91.12 87 TYR A CA 1
ATOM 655 C C . TYR A 1 87 ? -8.867 -0.779 5.521 1.00 91.12 87 TYR A C 1
ATOM 657 O O . TYR A 1 87 ? -8.805 -0.571 6.735 1.00 91.12 87 TYR A O 1
ATOM 665 N N . ASN A 1 88 ? -9.497 -1.844 5.018 1.00 87.94 88 ASN A N 1
ATOM 666 C CA . ASN A 1 88 ? -10.240 -2.792 5.844 1.00 87.94 88 ASN A CA 1
ATOM 667 C C . ASN A 1 88 ? -9.332 -3.804 6.562 1.00 87.94 88 ASN A C 1
ATOM 669 O O . ASN A 1 88 ? -9.603 -4.129 7.719 1.00 87.94 88 ASN A O 1
ATOM 673 N N . GLY A 1 89 ? -8.260 -4.272 5.909 1.00 84.31 89 GLY A N 1
ATOM 674 C CA . GLY A 1 89 ? -7.379 -5.323 6.436 1.00 84.31 89 GLY A CA 1
ATOM 675 C C . GLY A 1 89 ? -6.208 -4.839 7.302 1.00 84.31 89 GLY A C 1
ATOM 676 O O . GLY A 1 89 ? -5.744 -5.585 8.158 1.00 84.31 89 GLY A O 1
ATOM 677 N N . TYR A 1 90 ? -5.732 -3.601 7.110 1.00 80.31 90 TYR A N 1
ATOM 678 C CA . TYR A 1 90 ? -4.510 -3.072 7.749 1.00 80.31 90 TYR A CA 1
ATOM 679 C C . TYR A 1 90 ? -4.750 -1.939 8.755 1.00 80.31 90 TYR A C 1
ATOM 681 O O . TYR A 1 90 ? -3.798 -1.336 9.263 1.00 80.31 90 TYR A O 1
ATOM 689 N N . ARG A 1 91 ? -6.010 -1.636 9.078 1.00 74.69 91 ARG A N 1
ATOM 690 C CA . ARG A 1 91 ? -6.324 -0.739 10.198 1.00 74.69 91 ARG A CA 1
ATOM 691 C C . ARG A 1 91 ? -5.962 -1.420 11.518 1.00 74.69 91 ARG A C 1
ATOM 693 O O . ARG A 1 91 ? -6.290 -2.588 11.722 1.00 74.69 91 ARG A O 1
ATOM 700 N N . SER A 1 92 ? -5.339 -0.705 12.453 1.00 59.97 92 SER A N 1
ATOM 701 C CA . SER A 1 92 ? -5.216 -1.245 13.810 1.00 59.97 92 SER A CA 1
ATOM 702 C C . SER A 1 92 ? -6.561 -1.090 14.530 1.00 59.97 92 SER A C 1
ATOM 704 O O . SER A 1 92 ? -7.155 -0.012 14.548 1.00 59.97 92 SER A O 1
ATOM 706 N N . LEU A 1 93 ? -7.066 -2.184 15.113 1.00 54.81 93 LEU A N 1
ATOM 707 C CA . LEU A 1 93 ? -8.362 -2.230 15.816 1.00 54.81 93 LEU A CA 1
ATOM 708 C C . LEU A 1 93 ? -8.453 -1.252 17.004 1.00 54.81 93 LEU A C 1
ATOM 710 O O . LEU A 1 93 ? -9.550 -0.942 17.459 1.00 54.81 93 LEU A O 1
ATOM 714 N N . SER A 1 94 ? -7.310 -0.755 17.482 1.00 56.03 94 SER A N 1
ATOM 715 C CA . SER A 1 94 ? -7.195 0.123 18.650 1.00 56.03 94 SER A CA 1
ATOM 716 C C . SER A 1 94 ? -6.727 1.538 18.309 1.00 56.03 94 SER A C 1
ATOM 718 O O . SER A 1 94 ? -6.379 2.281 19.227 1.00 56.03 94 SER A O 1
ATOM 720 N N . TRP A 1 95 ? -6.668 1.922 17.028 1.00 53.19 95 TRP A N 1
ATOM 721 C CA . TRP A 1 95 ? -6.231 3.264 16.651 1.00 53.19 95 TRP A CA 1
ATOM 722 C C . TRP A 1 95 ? -7.156 4.315 17.283 1.00 53.19 95 TRP A C 1
ATOM 724 O O . TRP A 1 95 ? -8.358 4.362 17.008 1.00 53.19 95 TRP A O 1
ATOM 734 N N . LYS A 1 96 ? -6.585 5.138 18.162 1.00 48.69 96 LYS A N 1
ATOM 735 C CA . LYS A 1 96 ? -7.187 6.368 18.671 1.00 48.69 96 LYS A CA 1
ATOM 736 C C . LYS A 1 96 ? -6.256 7.528 18.292 1.00 48.69 96 LYS A C 1
ATOM 738 O O . LYS A 1 96 ? -5.045 7.296 18.308 1.00 48.69 96 LYS A O 1
ATOM 743 N N . PRO A 1 97 ? -6.811 8.697 17.921 1.00 53.84 97 PRO A N 1
ATOM 744 C CA . PRO A 1 97 ? -6.049 9.874 17.500 1.00 53.84 97 PRO A CA 1
ATOM 745 C C . PRO A 1 97 ? -4.948 10.283 18.477 1.00 53.84 97 PRO A C 1
ATOM 747 O O . PRO A 1 97 ? -5.180 10.153 19.703 1.00 53.84 97 PRO A O 1
#

Foldseek 3Di:
DPPDDQDWAKACPDFQNDSIFTHHFFQDQQPPHQKDWDADPVGDIDIDGDDDPQSNVQNVCVNVVHDDGRDRDPPDDRYDDVRVVCVVRVDDPPDDD

pLDDT: mean 85.55, std 12.83, range [39.81, 97.06]

Secondary structure (DSSP, 8-state):
--SSS--EEEESS-BTTBSSEEEE-SPP--TTSSEEEEE-TTS-EEEEE---HHHHHHHHHHHTT-S-TT-PPTT--SSSHHHHHHHHHSS-TT---

Radius of gyration: 13.42 Å; chains: 1; bounding box: 31×30×31 Å